Protein AF-A0A962NZ53-F1 (afdb_monomer_lite)

Sequence (58 aa):
MFYRHAKLFLIVLCYANLALALPNDRDQAISLAADNATFNEKTGLAVYTGNVEIKQGS

pLDDT: mean 87.76, std 12.01, range [59.41, 98.5]

Foldseek 3Di:
DVVVVVVVVVVVVVPPPPPPDDPCLVVFDKDKDAPDWDADPVVRDIDGYHPIDIGGGD

Secondary structure (DSSP, 8-state):
-HHHHHHHHHHHHHHTT-----GGGGGSPEEEE-SEEEEETTTTEEEEESS-EEEE--

Radius of gyration: 20.71 Å; chains: 1; bounding box: 47×28×49 Å

Structure (mmCIF, N/CA/C/O backbone):
data_AF-A0A962NZ53-F1
#
_entry.id   AF-A0A962NZ53-F1
#
loop_
_atom_site.group_PDB
_atom_site.id
_atom_site.type_symbol
_atom_site.label_atom_id
_atom_site.label_alt_id
_atom_site.label_comp_id
_atom_site.label_asym_id
_atom_site.label_entity_id
_atom_site.l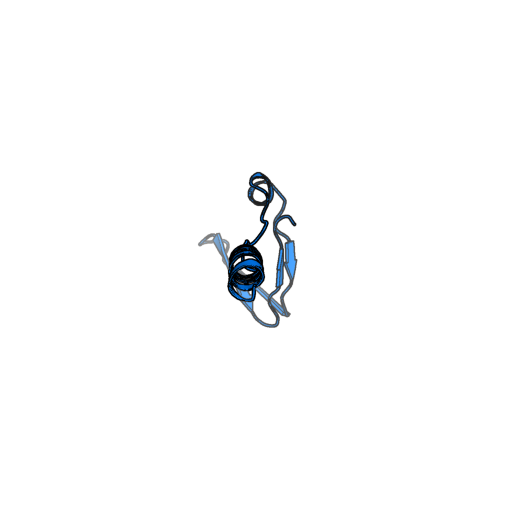abel_seq_id
_atom_site.pdbx_PDB_ins_code
_atom_site.Cartn_x
_atom_site.Cartn_y
_atom_site.Cartn_z
_atom_site.occupancy
_atom_site.B_iso_or_equiv
_atom_site.auth_seq_id
_atom_site.auth_comp_id
_atom_site.auth_asym_id
_atom_site.auth_atom_id
_atom_site.pdbx_PDB_model_num
ATOM 1 N N . MET A 1 1 ? 35.329 -13.842 -31.849 1.00 59.41 1 MET A N 1
ATOM 2 C CA . MET A 1 1 ? 34.086 -13.171 -32.305 1.00 59.41 1 MET A CA 1
ATOM 3 C C . MET A 1 1 ? 32.912 -13.323 -31.318 1.00 59.41 1 MET A C 1
ATOM 5 O O . MET A 1 1 ? 32.141 -12.382 -31.193 1.00 59.41 1 MET A O 1
ATOM 9 N N . PHE A 1 2 ? 32.818 -14.419 -30.543 1.00 60.34 2 PHE A N 1
ATOM 10 C CA . PHE A 1 2 ? 31.764 -14.657 -29.528 1.00 60.34 2 PHE A CA 1
ATOM 11 C C . PHE A 1 2 ? 31.706 -13.641 -28.367 1.00 60.34 2 PHE A C 1
ATOM 13 O O . PHE A 1 2 ? 30.630 -13.165 -28.012 1.00 60.34 2 PHE A O 1
ATOM 20 N N . TYR A 1 3 ? 32.852 -13.227 -27.818 1.00 62.78 3 TYR A N 1
ATOM 21 C CA . TYR A 1 3 ? 32.898 -12.288 -26.683 1.00 62.78 3 TYR A CA 1
ATOM 22 C C . TYR A 1 3 ? 32.332 -10.890 -26.985 1.00 62.78 3 TYR A C 1
ATOM 24 O O . TYR A 1 3 ? 31.953 -10.172 -26.064 1.00 62.78 3 TYR A O 1
ATOM 32 N N . ARG A 1 4 ? 32.250 -10.491 -28.264 1.00 65.38 4 ARG A N 1
ATOM 33 C CA . ARG A 1 4 ? 31.697 -9.186 -28.657 1.00 65.38 4 ARG A CA 1
ATOM 34 C C . ARG A 1 4 ? 30.194 -9.110 -28.381 1.00 65.38 4 ARG A C 1
ATOM 36 O O . ARG A 1 4 ? 29.715 -8.090 -27.902 1.00 65.38 4 ARG A O 1
ATOM 43 N N . HIS A 1 5 ? 29.480 -10.204 -28.635 1.00 71.19 5 HIS A N 1
ATOM 44 C CA . HIS A 1 5 ? 28.042 -10.300 -28.388 1.00 71.19 5 HIS A CA 1
ATOM 45 C C . HIS A 1 5 ? 27.740 -10.583 -26.914 1.00 71.19 5 HIS A C 1
ATOM 47 O O . HIS A 1 5 ? 26.770 -10.049 -26.391 1.00 71.19 5 HIS A O 1
ATOM 53 N N . ALA A 1 6 ? 28.619 -11.315 -26.218 1.00 78.88 6 ALA A N 1
ATOM 54 C CA . ALA A 1 6 ? 28.493 -11.562 -24.780 1.00 78.88 6 ALA A CA 1
ATOM 55 C C . ALA A 1 6 ? 28.479 -10.264 -23.948 1.00 78.88 6 ALA A C 1
ATOM 57 O O . ALA A 1 6 ? 27.686 -10.140 -23.021 1.00 78.88 6 ALA A O 1
ATOM 58 N N . LYS A 1 7 ? 29.299 -9.264 -24.310 1.00 80.12 7 LYS A N 1
ATOM 59 C CA . LYS A 1 7 ? 29.294 -7.946 -23.645 1.00 80.12 7 LYS A CA 1
ATOM 60 C C . LYS A 1 7 ? 27.991 -7.179 -23.875 1.00 80.12 7 LYS A C 1
ATOM 62 O O . LYS A 1 7 ? 27.454 -6.601 -22.940 1.00 80.1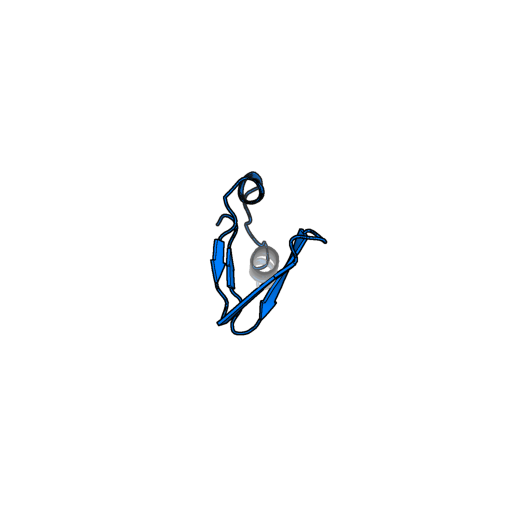2 7 LYS A O 1
ATOM 67 N N . LEU A 1 8 ? 27.478 -7.192 -25.106 1.00 82.62 8 LEU A N 1
ATOM 68 C CA . LEU A 1 8 ? 26.211 -6.539 -25.442 1.00 82.62 8 LEU A CA 1
ATOM 69 C C . LEU A 1 8 ? 25.038 -7.198 -24.699 1.00 82.62 8 LEU A C 1
ATOM 71 O O . LEU A 1 8 ? 24.172 -6.513 -24.168 1.00 82.62 8 LEU A O 1
ATOM 75 N N . PHE A 1 9 ? 25.056 -8.529 -24.616 1.00 82.88 9 PHE A N 1
ATOM 76 C CA . PHE A 1 9 ? 24.046 -9.315 -23.916 1.00 82.88 9 PHE A CA 1
ATOM 77 C C . PHE A 1 9 ? 24.045 -9.042 -22.404 1.00 82.88 9 PHE A C 1
ATOM 79 O O . PHE A 1 9 ? 22.985 -8.881 -21.807 1.00 82.88 9 PHE A O 1
ATOM 86 N N . LEU A 1 10 ? 25.230 -8.902 -21.801 1.00 82.19 10 LEU A N 1
ATOM 87 C CA . LEU A 1 10 ? 25.384 -8.531 -20.393 1.00 82.19 10 LEU A CA 1
ATOM 88 C C . LEU A 1 10 ? 24.798 -7.141 -20.094 1.00 82.19 10 LEU A C 1
ATOM 90 O O . LEU A 1 10 ? 24.121 -6.970 -19.087 1.00 82.19 10 LEU A O 1
ATOM 94 N N . ILE A 1 11 ? 25.012 -6.166 -20.985 1.00 82.38 11 ILE A N 1
ATOM 95 C CA . ILE A 1 11 ? 24.469 -4.808 -20.839 1.00 82.38 11 ILE A CA 1
ATOM 96 C C . ILE A 1 11 ? 22.936 -4.833 -20.874 1.00 82.38 11 ILE A C 1
ATOM 98 O O . ILE A 1 11 ? 22.305 -4.253 -19.999 1.00 82.38 11 ILE A O 1
ATOM 102 N N . VAL A 1 12 ? 22.328 -5.542 -21.830 1.00 83.12 12 VAL A N 1
ATOM 103 C CA . VAL A 1 12 ? 20.859 -5.655 -21.934 1.00 83.12 12 VAL A CA 1
ATOM 104 C C . VAL A 1 12 ? 20.252 -6.319 -20.692 1.00 83.12 12 VAL A C 1
ATOM 106 O O . VAL A 1 12 ? 19.209 -5.874 -20.215 1.00 83.12 12 VAL A O 1
ATOM 109 N N . LEU A 1 13 ? 20.930 -7.316 -20.110 1.00 81.06 13 LEU A N 1
ATOM 110 C CA . LEU A 1 13 ? 20.496 -7.944 -18.858 1.00 81.06 13 LEU A CA 1
ATOM 111 C C . LEU A 1 13 ? 20.455 -6.958 -17.676 1.00 81.06 13 LEU A C 1
ATOM 113 O O . LEU A 1 13 ? 19.573 -7.066 -16.826 1.00 81.06 13 LEU A O 1
ATOM 117 N N . CYS A 1 14 ? 21.376 -5.989 -17.618 1.00 77.00 14 CYS A N 1
ATOM 118 C CA . CYS A 1 14 ? 21.427 -5.002 -16.536 1.00 77.00 14 CYS A CA 1
ATOM 119 C C . CYS A 1 14 ? 20.277 -3.979 -16.581 1.00 77.00 14 CYS A C 1
ATOM 121 O O . CYS A 1 14 ? 19.899 -3.460 -15.534 1.00 77.00 14 CYS A O 1
ATOM 123 N N . TYR A 1 15 ? 19.697 -3.700 -17.753 1.00 72.88 15 TYR A N 1
ATOM 124 C CA . TYR A 1 15 ? 18.603 -2.726 -17.898 1.00 72.88 15 TYR A CA 1
ATOM 125 C C . TYR A 1 15 ? 17.208 -3.310 -17.639 1.00 72.88 15 TYR A C 1
ATOM 127 O O . TYR A 1 15 ? 16.267 -2.553 -17.418 1.00 72.88 15 TYR A O 1
ATOM 135 N N . ALA A 1 16 ? 17.058 -4.638 -17.629 1.00 68.19 16 ALA A N 1
ATOM 136 C CA . ALA A 1 16 ? 15.752 -5.298 -17.549 1.00 68.19 16 ALA A CA 1
ATOM 137 C C . ALA A 1 16 ? 15.006 -5.104 -16.211 1.00 68.19 16 ALA A C 1
ATOM 139 O O . ALA A 1 16 ? 13.826 -5.424 -16.131 1.00 68.19 16 ALA A O 1
ATOM 140 N N . ASN A 1 17 ? 15.671 -4.595 -15.167 1.00 61.22 17 ASN A N 1
ATOM 141 C CA . ASN A 1 17 ? 15.113 -4.493 -13.811 1.00 61.22 17 ASN A CA 1
ATOM 142 C C . ASN A 1 17 ? 15.058 -3.057 -13.269 1.00 61.22 17 ASN A C 1
ATOM 144 O O . ASN A 1 17 ? 14.931 -2.856 -12.062 1.00 61.22 17 ASN A O 1
ATOM 148 N N . LEU A 1 18 ? 15.171 -2.043 -14.129 1.00 68.50 18 LEU A N 1
ATOM 149 C CA . LEU A 1 18 ? 14.952 -0.667 -13.692 1.00 68.50 18 LEU A CA 1
ATOM 150 C C . LEU A 1 18 ? 13.443 -0.425 -13.591 1.00 68.50 18 LEU A C 1
ATOM 152 O O . LEU A 1 18 ? 12.775 -0.224 -14.601 1.00 68.50 18 LEU A O 1
ATOM 156 N N . ALA A 1 19 ? 12.907 -0.461 -12.371 1.00 68.31 19 ALA A N 1
ATOM 157 C CA . ALA A 1 19 ? 11.572 0.056 -12.096 1.00 68.31 19 ALA A CA 1
ATOM 158 C C . ALA A 1 19 ? 11.569 1.563 -12.407 1.00 68.31 19 ALA A C 1
ATOM 160 O O . ALA A 1 19 ? 12.238 2.345 -11.730 1.00 68.31 19 ALA A O 1
ATOM 161 N N . LEU A 1 20 ? 10.868 1.959 -13.471 1.00 75.88 20 LEU A N 1
ATOM 162 C CA . LEU A 1 20 ? 10.810 3.338 -13.959 1.00 75.88 20 LEU A CA 1
ATOM 163 C C . LEU A 1 20 ? 9.681 4.121 -13.276 1.00 7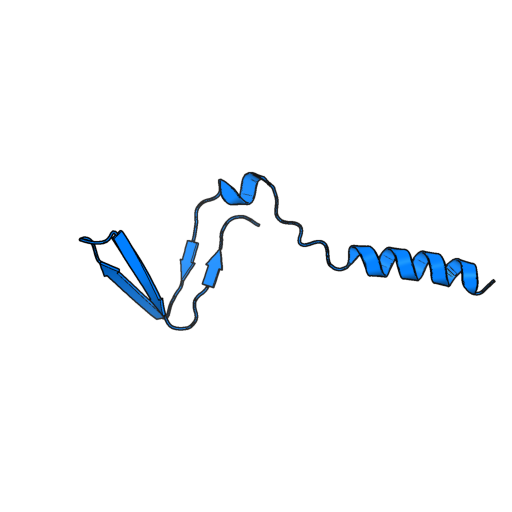5.88 20 LEU A C 1
ATOM 165 O O . LEU A 1 20 ? 8.771 4.591 -13.948 1.00 75.88 20 LEU A O 1
ATOM 169 N N . ALA A 1 21 ? 9.740 4.263 -11.952 1.00 81.69 21 ALA A N 1
ATOM 170 C CA . ALA A 1 21 ? 8.868 5.216 -11.267 1.00 81.69 21 ALA A CA 1
ATOM 171 C C . ALA A 1 21 ? 9.394 6.642 -11.487 1.00 81.69 21 ALA A C 1
ATOM 173 O O . ALA A 1 21 ? 10.593 6.912 -11.338 1.00 81.69 21 ALA A O 1
ATOM 174 N N . LEU A 1 22 ? 8.506 7.567 -11.838 1.00 88.88 22 LEU A N 1
ATOM 175 C CA . LEU A 1 22 ? 8.848 8.973 -11.978 1.00 88.88 22 LEU A CA 1
ATOM 176 C C . LEU A 1 22 ? 8.997 9.603 -10.586 1.00 88.88 22 LEU A C 1
ATOM 178 O O . LEU A 1 22 ? 8.220 9.306 -9.680 1.00 88.88 22 LEU A O 1
ATOM 182 N N . PRO A 1 23 ? 9.939 10.544 -10.380 1.00 88.06 23 PRO A N 1
ATOM 183 C CA . PRO A 1 23 ? 10.080 11.222 -9.090 1.00 88.06 23 PRO A CA 1
ATOM 184 C C . PRO A 1 23 ? 8.781 11.868 -8.581 1.00 88.06 23 PRO A C 1
ATOM 186 O O . PRO A 1 23 ? 8.550 11.863 -7.372 1.00 88.06 23 PRO A O 1
ATOM 189 N N . ASN A 1 24 ? 7.952 12.362 -9.510 1.00 92.25 24 ASN A N 1
ATOM 190 C CA . ASN A 1 24 ? 6.667 13.024 -9.269 1.00 92.25 24 ASN A CA 1
ATOM 191 C C . ASN A 1 24 ? 5.497 12.044 -9.032 1.00 92.25 24 ASN A C 1
ATOM 193 O O . ASN A 1 24 ? 4.395 12.490 -8.726 1.00 92.25 24 ASN A O 1
ATOM 197 N N . ASP A 1 25 ? 5.702 10.724 -9.142 1.00 94.50 25 ASP A N 1
ATOM 198 C CA . ASP A 1 25 ? 4.656 9.735 -8.828 1.00 94.50 25 ASP A CA 1
ATOM 199 C C . ASP A 1 25 ? 4.187 9.873 -7.377 1.00 94.50 25 ASP A C 1
ATOM 201 O O . ASP A 1 25 ? 2.996 9.780 -7.104 1.00 94.50 25 ASP A O 1
ATOM 205 N N . ARG A 1 26 ? 5.093 10.238 -6.460 1.00 92.31 26 ARG A N 1
ATOM 206 C CA . ARG A 1 26 ? 4.771 10.521 -5.048 1.00 92.31 26 ARG A CA 1
ATOM 207 C C . ARG A 1 26 ? 3.785 11.676 -4.854 1.00 92.31 26 ARG A C 1
ATOM 209 O O . ARG A 1 26 ? 3.132 11.745 -3.817 1.00 92.31 26 ARG A O 1
ATOM 216 N N . ASP A 1 27 ? 3.732 12.591 -5.818 1.00 95.56 27 ASP A N 1
ATOM 217 C CA . ASP A 1 27 ? 2.894 13.788 -5.784 1.00 95.56 27 ASP A CA 1
ATOM 218 C C . ASP A 1 27 ? 1.544 13.538 -6.475 1.00 95.56 27 ASP A C 1
ATOM 220 O O . ASP A 1 27 ? 0.635 14.365 -6.401 1.00 95.56 27 ASP A O 1
ATOM 224 N N . GLN A 1 28 ? 1.391 12.391 -7.148 1.00 96.31 28 GLN A N 1
ATOM 225 C CA . GLN A 1 28 ? 0.117 11.965 -7.714 1.00 96.31 28 GLN A CA 1
ATOM 226 C C . GLN A 1 28 ? -0.822 11.448 -6.619 1.00 96.31 28 GLN A C 1
ATOM 228 O O . GLN A 1 28 ? -0.399 10.951 -5.570 1.00 96.31 28 GLN A O 1
ATOM 233 N N . ALA A 1 29 ? -2.125 11.549 -6.884 1.00 96.62 29 ALA A N 1
ATOM 234 C CA . ALA A 1 29 ? -3.154 11.040 -5.990 1.00 96.62 29 ALA A CA 1
ATOM 235 C C . ALA A 1 29 ? -3.033 9.518 -5.798 1.00 96.62 29 ALA A C 1
ATOM 237 O O . ALA A 1 29 ? -2.733 8.780 -6.739 1.00 96.62 29 ALA A O 1
ATOM 238 N N . ILE A 1 30 ? -3.319 9.060 -4.578 1.00 95.06 30 ILE A N 1
ATOM 239 C CA . ILE A 1 30 ? -3.405 7.635 -4.253 1.00 95.06 30 ILE A CA 1
ATOM 240 C C . ILE A 1 30 ? -4.817 7.151 -4.588 1.00 95.06 30 ILE A C 1
ATOM 242 O O . ILE A 1 30 ? -5.798 7.671 -4.058 1.00 95.06 30 ILE A O 1
ATOM 246 N N . SER A 1 31 ? -4.910 6.138 -5.444 1.00 95.19 31 SER A N 1
ATOM 247 C CA . SER A 1 31 ? -6.134 5.382 -5.705 1.00 95.19 31 SER A CA 1
ATOM 248 C C . SER A 1 31 ? -6.023 4.010 -5.056 1.00 95.19 31 SER A C 1
ATOM 250 O O . SER A 1 31 ? -4.994 3.347 -5.186 1.00 95.19 31 SER A O 1
ATOM 252 N N . LEU A 1 32 ? -7.082 3.576 -4.375 1.00 95.25 32 LEU A N 1
ATOM 253 C CA . LEU A 1 32 ? -7.113 2.299 -3.674 1.00 95.25 32 LEU A CA 1
ATOM 254 C C . LEU A 1 32 ? -8.421 1.561 -3.967 1.00 95.25 32 LEU A C 1
ATOM 256 O O . LEU A 1 32 ? -9.502 2.130 -3.817 1.00 95.25 32 LEU A O 1
ATOM 260 N N . ALA A 1 33 ? -8.304 0.294 -4.357 1.00 96.88 33 ALA A N 1
ATOM 261 C CA . ALA A 1 33 ? -9.408 -0.647 -4.495 1.00 96.88 33 ALA A CA 1
ATOM 262 C C . ALA A 1 33 ? -9.170 -1.859 -3.583 1.00 96.88 33 ALA A C 1
ATOM 264 O O . ALA A 1 33 ? -8.037 -2.311 -3.428 1.00 96.88 33 ALA A O 1
ATOM 265 N N . ALA A 1 34 ? -10.227 -2.353 -2.942 1.00 98.25 34 ALA A N 1
ATOM 266 C CA . ALA A 1 34 ? -10.196 -3.524 -2.069 1.00 98.25 34 ALA A CA 1
ATOM 267 C C . ALA A 1 34 ? -11.610 -4.094 -1.911 1.00 98.25 34 ALA A C 1
ATOM 269 O O . ALA A 1 34 ? -12.591 -3.381 -2.131 1.00 98.25 34 ALA A O 1
ATOM 270 N N . ASP A 1 35 ? -11.716 -5.344 -1.461 1.00 98.50 35 ASP A N 1
ATOM 271 C CA . ASP A 1 35 ? -13.016 -5.957 -1.162 1.00 98.50 35 ASP A CA 1
ATOM 272 C C . ASP A 1 35 ? -13.646 -5.351 0.104 1.00 98.50 35 ASP A C 1
ATOM 274 O O . ASP A 1 35 ? -14.862 -5.195 0.198 1.00 98.50 35 ASP A O 1
ATOM 278 N N . ASN A 1 36 ? -12.818 -5.012 1.098 1.00 98.19 36 ASN A N 1
ATOM 279 C CA . ASN A 1 36 ? -13.249 -4.444 2.372 1.00 98.19 36 ASN A CA 1
ATOM 280 C C . ASN A 1 36 ? -12.345 -3.285 2.802 1.00 98.19 36 ASN A C 1
ATOM 282 O O . ASN A 1 36 ? -11.132 -3.299 2.585 1.00 98.19 36 ASN A O 1
ATOM 286 N N . ALA A 1 37 ? -12.943 -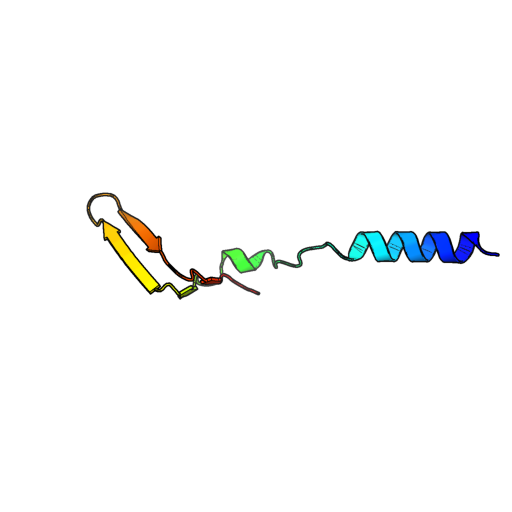2.315 3.492 1.00 97.38 37 ALA A N 1
ATOM 287 C CA . ALA A 1 37 ? -12.261 -1.171 4.079 1.00 97.38 37 ALA A CA 1
ATOM 288 C C . ALA A 1 37 ? -12.846 -0.859 5.460 1.00 97.38 37 ALA A C 1
ATOM 290 O O . ALA A 1 37 ? -14.063 -0.833 5.638 1.00 97.38 37 ALA A O 1
ATOM 291 N N . THR A 1 38 ? -11.984 -0.579 6.435 1.00 97.88 38 THR A N 1
ATOM 292 C CA . THR A 1 38 ? -12.377 -0.046 7.745 1.00 97.88 38 THR A CA 1
ATOM 293 C C . THR A 1 38 ? -11.520 1.163 8.085 1.00 97.88 38 THR A C 1
ATOM 295 O O . THR A 1 38 ? -10.324 1.171 7.805 1.00 97.88 38 THR A O 1
ATOM 298 N N . PHE A 1 39 ? -12.121 2.188 8.686 1.00 97.75 39 PHE A N 1
ATOM 299 C CA . PHE A 1 39 ? -11.416 3.386 9.129 1.00 97.75 39 PHE A CA 1
ATOM 300 C C . PHE A 1 39 ? -11.736 3.669 10.592 1.00 97.75 39 PHE A C 1
ATOM 302 O O . PHE A 1 39 ? -12.897 3.774 10.982 1.00 97.75 39 PHE A O 1
ATOM 309 N N . ASN A 1 40 ? -10.695 3.772 11.412 1.00 98.25 40 ASN A N 1
ATOM 310 C CA . ASN A 1 40 ? -10.804 4.126 12.815 1.00 98.25 40 ASN A CA 1
ATOM 311 C C . ASN A 1 40 ? -10.466 5.608 12.994 1.00 98.25 40 ASN A C 1
ATOM 313 O O . ASN A 1 40 ? -9.299 5.977 13.110 1.00 98.25 40 ASN A O 1
ATOM 317 N N . GLU A 1 41 ? -11.497 6.443 13.098 1.00 97.31 41 GLU A N 1
ATOM 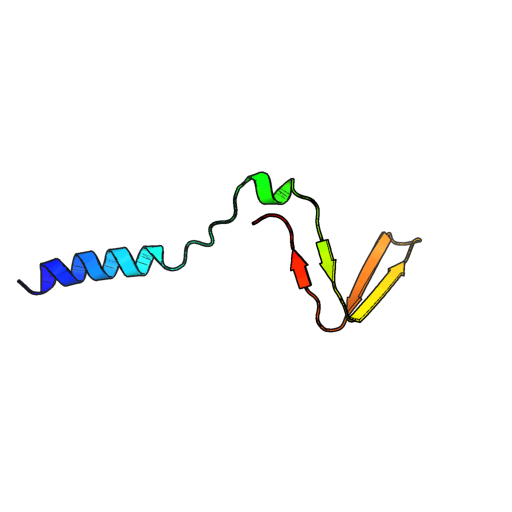318 C CA . GLU A 1 41 ? -11.373 7.902 13.218 1.00 97.31 41 GLU A CA 1
ATOM 319 C C . GLU A 1 41 ? -10.583 8.354 14.456 1.00 97.31 41 GLU A C 1
ATOM 321 O O . GLU A 1 41 ? -9.899 9.372 14.414 1.00 97.31 41 GLU A O 1
ATOM 326 N N . LYS A 1 42 ? -10.624 7.588 15.556 1.00 97.69 42 LYS A N 1
ATOM 327 C CA . LYS A 1 42 ? -9.903 7.935 16.795 1.00 97.69 42 LYS A CA 1
ATOM 328 C C . LYS A 1 42 ? -8.390 7.810 16.644 1.00 97.69 42 LYS A C 1
ATOM 330 O O . LYS A 1 42 ? -7.649 8.523 17.309 1.00 97.69 42 LYS A O 1
ATOM 335 N N . THR A 1 43 ? -7.944 6.865 15.819 1.00 98.00 43 THR A N 1
ATOM 336 C CA . THR A 1 43 ? -6.516 6.569 15.601 1.00 98.00 43 THR A CA 1
ATOM 337 C C . THR A 1 43 ? -6.002 7.073 14.256 1.00 98.00 43 THR A C 1
ATOM 339 O O . THR A 1 43 ? -4.794 7.143 14.060 1.00 98.00 43 THR A O 1
ATOM 342 N N . GLY A 1 44 ? -6.902 7.394 13.323 1.00 97.62 44 GLY A N 1
ATOM 343 C CA . GLY A 1 44 ? -6.569 7.674 11.929 1.00 97.62 44 GLY A CA 1
ATOM 344 C C . GLY A 1 44 ? -6.155 6.435 11.122 1.00 97.62 44 GLY A C 1
ATOM 345 O O . GLY A 1 44 ? -5.639 6.587 10.019 1.00 97.62 44 GLY A O 1
ATOM 346 N N . LEU A 1 45 ? -6.351 5.215 11.640 1.00 97.94 45 LEU A N 1
ATOM 347 C CA . LEU A 1 45 ? -5.949 3.981 10.958 1.00 97.94 45 LEU A CA 1
ATOM 348 C C . LEU A 1 45 ? -7.014 3.526 9.952 1.00 97.94 45 LEU A C 1
ATOM 350 O O . LEU A 1 45 ? -8.139 3.211 10.342 1.00 97.94 45 LEU A O 1
ATOM 354 N N . ALA A 1 46 ? -6.632 3.417 8.679 1.00 97.25 46 ALA A N 1
ATOM 355 C CA . ALA A 1 46 ? -7.412 2.742 7.644 1.00 97.25 46 ALA A CA 1
ATOM 356 C C . ALA A 1 46 ? -6.838 1.341 7.368 1.00 97.25 46 ALA A C 1
ATOM 358 O O . ALA A 1 46 ? -5.631 1.194 7.181 1.00 97.25 46 ALA A O 1
ATOM 359 N N . VAL A 1 47 ? -7.693 0.318 7.332 1.00 97.56 47 VAL A N 1
ATOM 360 C CA . VAL A 1 47 ? -7.331 -1.074 7.030 1.00 97.56 47 VAL A CA 1
ATOM 361 C C . VAL A 1 47 ? -8.157 -1.554 5.845 1.00 97.56 47 VAL A C 1
ATOM 363 O O . VAL A 1 47 ? -9.386 -1.555 5.911 1.00 97.56 47 VAL A O 1
ATOM 366 N N . TYR A 1 48 ? -7.472 -1.992 4.791 1.00 97.62 48 TYR A N 1
ATOM 367 C CA . TYR A 1 48 ? -8.064 -2.516 3.562 1.00 97.62 48 TYR A CA 1
ATOM 368 C C . TYR A 1 48 ? -7.704 -3.994 3.404 1.00 97.62 48 TYR A C 1
ATOM 370 O O . TYR A 1 48 ? -6.545 -4.365 3.600 1.00 97.62 48 TYR A O 1
ATOM 378 N N . THR A 1 49 ? -8.678 -4.848 3.085 1.00 98.00 49 THR A N 1
ATOM 379 C CA . THR A 1 49 ? -8.480 -6.302 2.980 1.00 98.00 49 THR A CA 1
ATOM 380 C C . THR A 1 49 ? -9.243 -6.906 1.805 1.00 98.00 49 THR A C 1
ATOM 382 O O . THR A 1 49 ? -10.312 -6.428 1.431 1.00 98.00 49 THR A O 1
ATOM 385 N N . GLY A 1 50 ? -8.693 -7.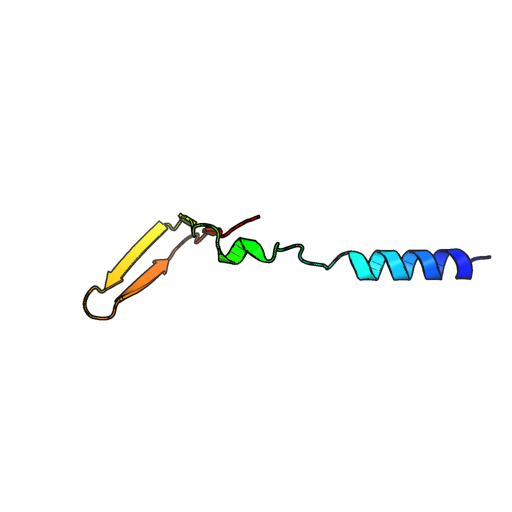993 1.252 1.00 97.56 50 GLY A N 1
ATOM 386 C CA . GLY A 1 50 ? -9.215 -8.659 0.054 1.00 97.56 50 GLY A CA 1
ATOM 387 C C . GLY A 1 50 ? -8.853 -7.905 -1.228 1.00 97.56 50 GLY A C 1
ATOM 388 O O . GLY A 1 50 ? -8.993 -6.686 -1.273 1.00 97.56 50 GLY A O 1
ATOM 389 N N . ASN A 1 51 ? -8.310 -8.634 -2.211 1.00 97.75 51 ASN A N 1
ATOM 390 C CA . ASN A 1 51 ? -7.874 -8.159 -3.536 1.00 97.75 51 ASN A CA 1
ATOM 391 C C . ASN A 1 51 ? -7.460 -6.676 -3.578 1.00 97.75 51 ASN A C 1
ATOM 393 O O . ASN A 1 51 ? -8.066 -5.866 -4.275 1.00 97.75 51 ASN A O 1
ATOM 397 N N . VAL A 1 52 ? -6.450 -6.317 -2.780 1.00 97.44 52 VAL A N 1
ATOM 398 C CA . VAL A 1 52 ? -6.059 -4.916 -2.598 1.00 97.44 52 VAL A CA 1
ATOM 399 C C . VAL A 1 52 ? -5.188 -4.462 -3.766 1.00 97.44 52 VAL A C 1
ATOM 401 O O . VAL A 1 52 ? -4.115 -5.020 -3.996 1.00 97.44 52 VAL A O 1
ATOM 404 N N . GLU A 1 53 ? -5.620 -3.410 -4.453 1.00 97.38 53 GLU A N 1
ATOM 405 C CA . GLU A 1 53 ? -4.862 -2.706 -5.484 1.00 97.38 53 GLU A CA 1
ATOM 406 C C . GLU A 1 53 ? -4.622 -1.261 -5.039 1.00 97.38 53 GLU A C 1
ATOM 408 O O . GLU A 1 53 ? -5.555 -0.530 -4.701 1.00 97.38 53 GLU A O 1
ATOM 413 N N . ILE A 1 54 ? -3.355 -0.845 -5.035 1.00 95.19 54 ILE A N 1
ATOM 414 C CA . ILE A 1 54 ? -2.940 0.520 -4.702 1.00 95.19 54 ILE A CA 1
ATOM 415 C C . ILE A 1 54 ? -2.197 1.078 -5.904 1.00 95.19 54 ILE A C 1
ATOM 417 O O . ILE A 1 54 ? -1.238 0.472 -6.380 1.00 95.19 54 ILE A O 1
ATOM 421 N N . LYS A 1 55 ? -2.619 2.255 -6.363 1.00 94.62 55 LYS A N 1
ATOM 422 C CA . LYS A 1 55 ? -1.968 2.978 -7.449 1.00 94.62 55 LYS A CA 1
ATOM 423 C C . LYS A 1 55 ? -1.616 4.389 -7.013 1.00 94.62 55 LYS A C 1
ATOM 425 O O . LYS A 1 55 ? -2.461 5.112 -6.486 1.00 94.62 55 LYS A O 1
ATOM 430 N N . GLN A 1 56 ? -0.381 4.785 -7.290 1.00 95.75 56 GLN A N 1
ATOM 431 C CA . GLN A 1 56 ? 0.083 6.152 -7.126 1.00 95.75 56 GLN A CA 1
ATOM 432 C C . GLN A 1 56 ? 1.085 6.461 -8.240 1.00 95.75 56 GLN A C 1
ATOM 434 O O . GLN A 1 56 ? 2.178 5.906 -8.258 1.00 95.75 56 GLN A O 1
ATOM 439 N N . GLY A 1 57 ? 0.686 7.310 -9.186 1.00 92.00 57 GLY A N 1
ATOM 440 C CA . GLY A 1 57 ? 1.501 7.610 -10.362 1.00 92.00 57 GLY A CA 1
ATOM 441 C C . GLY A 1 57 ? 1.456 6.542 -11.458 1.00 92.00 57 GLY A C 1
ATOM 442 O O . GLY A 1 57 ? 0.414 5.901 -11.660 1.00 92.00 57 GLY A O 1
ATOM 443 N N . SER A 1 58 ? 2.552 6.457 -12.219 1.00 84.56 58 SER A N 1
ATOM 444 C CA . SER A 1 58 ? 2.690 5.631 -13.431 1.00 84.56 58 SER A CA 1
ATOM 445 C C . SER A 1 58 ? 2.983 4.154 -13.192 1.00 84.56 58 SER A C 1
ATOM 447 O O . SER A 1 58 ? 3.869 3.833 -12.376 1.00 84.56 58 SER A O 1
#